Protein AF-A0A9E5THK5-F1 (afdb_monomer_lite)

Sequence (67 aa):
ALFKKYQTPIFNVVSRMVTGEDAYDLTQDVFCRIIRGIDTFRGDSKFSTWVYAIVRNVCLNQIRRSS

Structure (mmCIF, N/CA/C/O backbone):
data_AF-A0A9E5THK5-F1
#
_entry.id   AF-A0A9E5THK5-F1
#
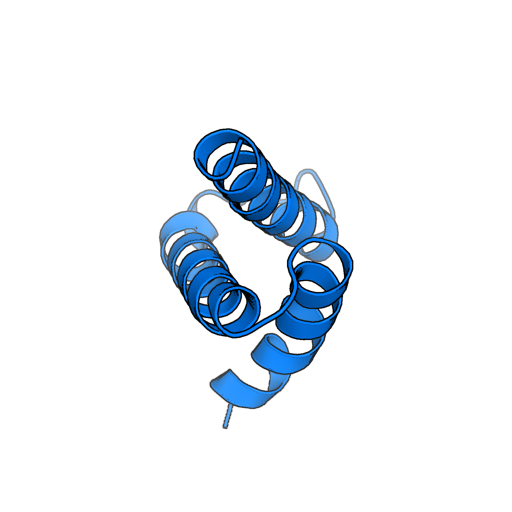loop_
_atom_site.group_PDB
_atom_site.id
_atom_site.type_symbol
_atom_site.label_atom_id
_atom_site.label_alt_id
_atom_site.label_comp_id
_atom_site.label_asym_id
_atom_site.label_entity_id
_atom_site.label_seq_id
_atom_site.pdbx_PDB_ins_code
_atom_site.Cartn_x
_atom_site.Cartn_y
_atom_site.Cartn_z
_atom_site.occupancy
_atom_site.B_iso_or_equiv
_atom_site.auth_seq_id
_atom_site.auth_comp_id
_atom_site.auth_asym_id
_atom_site.auth_atom_id
_atom_site.pdbx_PDB_model_num
ATOM 1 N N . ALA A 1 1 ? -6.490 -18.726 -1.146 1.00 55.50 1 ALA A N 1
ATOM 2 C CA . ALA A 1 1 ? -5.103 -19.134 -0.822 1.00 55.50 1 ALA A CA 1
ATOM 3 C C . ALA A 1 1 ? -4.056 -18.046 -1.122 1.00 55.50 1 ALA A C 1
ATOM 5 O O . ALA A 1 1 ? -3.165 -17.867 -0.305 1.00 55.50 1 ALA A O 1
ATOM 6 N N . LEU A 1 2 ? -4.167 -17.265 -2.210 1.00 54.88 2 LEU A N 1
ATOM 7 C CA . LEU A 1 2 ? -3.241 -16.149 -2.499 1.00 54.88 2 LEU A CA 1
ATOM 8 C C . LEU A 1 2 ? -3.572 -14.855 -1.725 1.00 54.88 2 LEU A C 1
ATOM 10 O O . LEU A 1 2 ? -2.672 -14.162 -1.260 1.00 54.88 2 LEU A O 1
ATOM 14 N N . PHE A 1 3 ? -4.872 -14.598 -1.523 1.00 52.62 3 PHE A N 1
ATOM 15 C CA . PHE A 1 3 ? -5.420 -13.418 -0.840 1.00 52.62 3 PHE A CA 1
ATOM 16 C C . PHE A 1 3 ? -4.783 -13.195 0.541 1.00 52.62 3 PHE A C 1
ATOM 18 O O . PHE A 1 3 ? -4.093 -12.206 0.750 1.00 52.62 3 PHE A O 1
ATOM 25 N N . LYS A 1 4 ? -4.859 -14.188 1.439 1.00 58.94 4 LYS A N 1
ATOM 26 C CA . LYS A 1 4 ? -4.260 -14.111 2.784 1.00 58.94 4 LYS A CA 1
ATOM 27 C C . LYS A 1 4 ? -2.738 -13.898 2.782 1.00 58.94 4 LYS A C 1
ATOM 29 O O . LYS A 1 4 ? -2.225 -13.248 3.682 1.00 58.94 4 LYS A O 1
ATOM 34 N N . LYS A 1 5 ? -2.010 -14.418 1.783 1.00 61.81 5 LYS A N 1
ATOM 35 C CA . LYS A 1 5 ? -0.535 -14.411 1.771 1.00 61.81 5 LYS A CA 1
ATOM 36 C C . LYS A 1 5 ? 0.053 -13.014 1.539 1.00 61.81 5 LYS A C 1
ATOM 38 O O . LYS A 1 5 ? 1.074 -12.684 2.132 1.00 61.81 5 LYS A O 1
ATOM 43 N N . TYR A 1 6 ? -0.596 -12.195 0.712 1.00 64.75 6 TYR A N 1
ATOM 44 C CA . TYR A 1 6 ? -0.177 -10.810 0.445 1.00 64.75 6 TYR A CA 1
ATOM 45 C C . TYR A 1 6 ? -0.947 -9.780 1.282 1.00 64.75 6 TYR A C 1
ATOM 47 O O . TYR A 1 6 ? -0.473 -8.660 1.467 1.00 64.75 6 TYR A O 1
ATOM 55 N N . GLN A 1 7 ? -2.095 -10.166 1.842 1.00 71.44 7 GLN A N 1
ATOM 56 C CA . GLN A 1 7 ? -2.876 -9.320 2.742 1.00 71.44 7 GLN A CA 1
ATOM 57 C C . GLN A 1 7 ? -2.152 -9.070 4.062 1.00 71.44 7 GLN A C 1
ATOM 59 O O . GLN A 1 7 ? -2.182 -7.946 4.539 1.00 71.44 7 GLN A O 1
ATOM 64 N N . THR A 1 8 ? -1.425 -10.047 4.615 1.00 79.19 8 THR A N 1
ATOM 65 C CA . THR A 1 8 ? -0.699 -9.853 5.883 1.00 79.19 8 THR A CA 1
ATOM 66 C C . THR A 1 8 ? 0.414 -8.794 5.799 1.00 79.19 8 THR A C 1
ATOM 68 O O . THR A 1 8 ? 0.424 -7.900 6.643 1.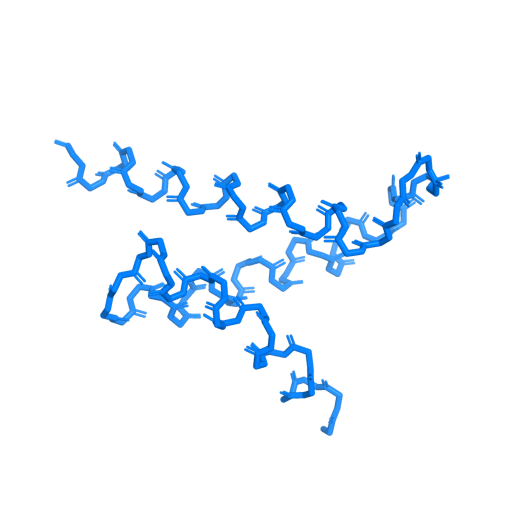00 79.19 8 THR A O 1
ATOM 71 N N . PRO A 1 9 ? 1.325 -8.802 4.803 1.00 84.19 9 PRO A N 1
ATOM 72 C CA . PRO A 1 9 ? 2.331 -7.746 4.679 1.00 84.19 9 PRO A CA 1
ATOM 73 C C . PRO A 1 9 ? 1.730 -6.355 4.461 1.00 84.19 9 PRO A C 1
ATOM 75 O O . PRO A 1 9 ? 2.195 -5.399 5.072 1.00 84.19 9 PRO A O 1
ATOM 78 N N . ILE A 1 10 ? 0.697 -6.238 3.618 1.00 87.06 10 ILE A N 1
ATOM 79 C CA . ILE A 1 10 ? 0.043 -4.951 3.341 1.00 87.06 10 ILE A CA 1
ATOM 80 C C . ILE A 1 10 ? -0.674 -4.447 4.594 1.00 87.06 10 ILE A C 1
ATOM 82 O O . ILE A 1 10 ? -0.455 -3.307 4.997 1.00 87.06 10 ILE A O 1
ATOM 86 N N . PHE A 1 11 ? -1.441 -5.315 5.255 1.00 87.56 11 PHE A N 1
ATOM 87 C CA . PHE A 1 11 ? -2.130 -4.997 6.501 1.00 87.56 11 PHE A CA 1
ATOM 88 C C . PHE A 1 11 ? -1.158 -4.525 7.582 1.00 87.56 11 PHE A C 1
ATOM 90 O O . PHE A 1 11 ? -1.421 -3.522 8.228 1.00 87.56 11 PHE A O 1
ATOM 97 N N . ASN A 1 12 ? 0.002 -5.174 7.731 1.00 89.31 12 ASN A N 1
ATOM 98 C CA . ASN A 1 12 ? 1.024 -4.769 8.701 1.00 89.31 12 ASN A CA 1
ATOM 99 C C . ASN A 1 12 ? 1.602 -3.370 8.441 1.00 89.31 12 ASN A C 1
ATOM 101 O O . ASN A 1 12 ? 2.077 -2.724 9.372 1.00 89.31 12 ASN A O 1
ATOM 105 N N . VAL A 1 13 ? 1.632 -2.912 7.186 1.00 90.06 13 VAL A N 1
ATOM 106 C CA . VAL A 1 13 ? 2.084 -1.551 6.858 1.00 90.06 13 VAL A CA 1
ATOM 107 C C . VAL A 1 13 ? 0.949 -0.554 7.072 1.00 90.06 13 VAL A C 1
ATOM 109 O O . VAL A 1 13 ? 1.176 0.500 7.661 1.00 90.06 13 VAL A O 1
ATOM 112 N N . VAL A 1 14 ? -0.269 -0.894 6.647 1.00 92.75 14 VAL A N 1
ATOM 113 C CA . VAL A 1 14 ? -1.462 -0.057 6.838 1.00 92.75 14 VAL A CA 1
ATOM 114 C C . VAL A 1 14 ? -1.740 0.167 8.327 1.00 92.75 14 VAL A C 1
ATOM 116 O O . VAL A 1 14 ? -1.917 1.310 8.739 1.00 92.75 14 VAL A O 1
ATOM 119 N N . SER A 1 15 ? -1.670 -0.883 9.148 1.00 91.31 15 SER A N 1
ATOM 120 C CA . SER A 1 15 ? -1.939 -0.834 10.593 1.00 91.31 15 SER A CA 1
ATOM 121 C C . SER A 1 15 ? -0.923 -0.017 11.397 1.00 91.31 15 SER A C 1
ATOM 123 O O . SER A 1 15 ? -1.189 0.353 12.538 1.00 91.31 15 SER A O 1
ATOM 125 N N . ARG A 1 16 ? 0.239 0.304 10.809 1.00 90.44 16 ARG A N 1
ATOM 126 C CA . ARG A 1 16 ? 1.211 1.251 11.383 1.00 90.44 16 ARG A CA 1
ATOM 127 C C . ARG A 1 16 ? 0.851 2.713 11.119 1.00 90.44 16 ARG A C 1
ATOM 129 O O . ARG A 1 16 ? 1.423 3.586 11.759 1.00 90.44 16 ARG A O 1
ATOM 136 N N . MET A 1 17 ? -0.026 2.981 10.152 1.00 90.19 17 MET A N 1
ATOM 137 C CA . MET A 1 17 ? -0.410 4.335 9.737 1.00 90.19 17 MET A CA 1
ATOM 138 C C . MET A 1 17 ? -1.833 4.697 10.157 1.00 90.19 17 MET A C 1
ATOM 140 O O . MET A 1 17 ? -2.100 5.858 10.445 1.00 90.19 17 MET A O 1
ATOM 144 N N . VAL A 1 18 ? -2.738 3.719 10.165 1.00 90.06 18 VAL A N 1
ATOM 145 C CA 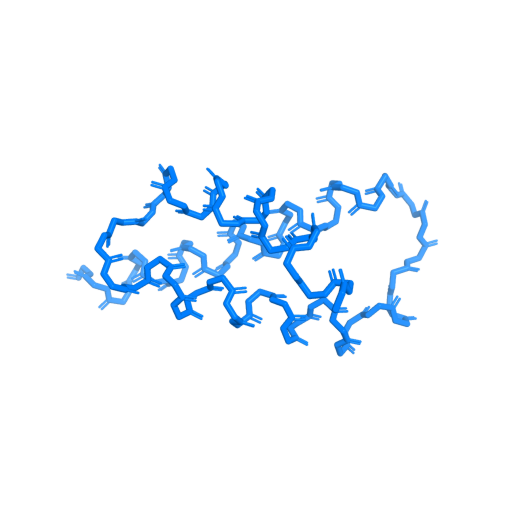. VAL A 1 18 ? -4.155 3.885 10.499 1.00 90.06 18 VAL A CA 1
ATOM 146 C C . VAL A 1 18 ? -4.556 2.749 11.436 1.00 90.06 18 VAL A C 1
ATOM 148 O O . VAL A 1 18 ? -4.179 1.601 11.209 1.00 90.06 18 VAL A O 1
ATOM 151 N N . THR A 1 19 ? -5.282 3.064 12.507 1.00 85.19 19 THR A N 1
ATOM 152 C CA . THR A 1 19 ? -5.715 2.098 13.527 1.00 85.19 19 THR A CA 1
ATOM 153 C C . THR A 1 19 ? -7.214 1.810 13.416 1.00 85.19 19 THR A C 1
ATOM 155 O O . THR A 1 19 ? -7.952 2.544 12.766 1.00 85.19 19 THR A O 1
ATOM 158 N N . GLY A 1 20 ? -7.673 0.732 14.058 1.00 82.69 20 GLY A N 1
ATOM 159 C CA . GLY A 1 20 ? -9.097 0.383 14.111 1.00 82.69 20 GLY A CA 1
ATOM 160 C C . GLY A 1 20 ? -9.616 -0.325 12.857 1.00 82.69 20 GLY A C 1
ATOM 161 O O . GLY A 1 20 ? -8.853 -0.957 12.124 1.00 82.69 20 GLY A O 1
ATOM 162 N N . GLU A 1 21 ? -10.931 -0.254 12.646 1.00 81.56 21 GLU A N 1
ATOM 163 C CA . GLU A 1 21 ? -11.624 -0.927 11.536 1.00 81.56 21 GLU A CA 1
ATOM 164 C C . GLU A 1 21 ? -11.178 -0.401 10.162 1.00 81.56 21 GLU A C 1
ATOM 166 O O . GLU A 1 21 ? -10.986 -1.195 9.239 1.00 81.56 21 GLU A O 1
ATOM 171 N N . ASP A 1 22 ? -10.852 0.892 10.067 1.00 86.56 22 ASP A N 1
ATOM 172 C CA . ASP A 1 22 ? -10.337 1.540 8.854 1.00 86.56 22 ASP A CA 1
ATOM 173 C C . ASP A 1 22 ? -9.108 0.826 8.269 1.00 86.56 22 ASP A C 1
ATOM 175 O O . ASP A 1 22 ? -8.920 0.784 7.054 1.00 86.56 22 ASP A O 1
ATOM 179 N N . ALA A 1 23 ? -8.257 0.222 9.106 1.00 90.00 23 ALA A N 1
ATOM 180 C CA . ALA A 1 23 ? -7.066 -0.478 8.628 1.00 90.00 23 ALA A CA 1
ATOM 181 C C . ALA A 1 23 ? -7.412 -1.676 7.725 1.00 90.00 23 ALA A C 1
ATOM 183 O O . ALA A 1 23 ? -6.686 -1.967 6.765 1.00 90.00 23 ALA A O 1
ATOM 184 N N . TYR A 1 24 ? -8.517 -2.373 8.007 1.00 88.88 24 TYR A N 1
ATOM 185 C CA . TYR A 1 24 ? -8.979 -3.487 7.181 1.00 88.88 24 TYR A CA 1
ATOM 186 C C . TYR A 1 24 ? -9.520 -2.994 5.841 1.00 88.88 24 TYR A C 1
ATOM 188 O O . TYR A 1 24 ? -9.120 -3.525 4.800 1.00 88.88 24 TYR A O 1
ATOM 196 N N . ASP A 1 25 ? -10.344 -1.950 5.853 1.00 90.69 25 ASP A N 1
ATOM 197 C CA . ASP A 1 25 ? -10.939 -1.379 4.642 1.00 90.69 25 ASP A CA 1
ATOM 198 C C . ASP A 1 25 ? -9.878 -0.776 3.717 1.00 90.69 25 ASP A C 1
ATOM 200 O O . ASP A 1 25 ? -9.840 -1.066 2.517 1.00 90.69 25 ASP A O 1
ATOM 204 N N . LEU A 1 26 ? -8.923 -0.027 4.272 1.00 93.94 26 LEU A N 1
ATOM 205 C CA . LEU A 1 26 ? -7.810 0.529 3.501 1.00 93.94 26 LEU A CA 1
ATOM 206 C C . LEU A 1 26 ? -6.902 -0.564 2.931 1.00 93.94 26 LEU A C 1
ATOM 208 O O . LEU A 1 26 ? -6.410 -0.434 1.810 1.00 93.94 26 LEU A O 1
ATOM 212 N N . THR A 1 27 ? -6.698 -1.665 3.660 1.00 92.56 27 THR A N 1
ATOM 213 C CA . THR A 1 27 ? -5.950 -2.820 3.141 1.00 92.56 27 THR A CA 1
ATOM 214 C C . THR A 1 27 ? -6.634 -3.411 1.909 1.00 92.56 27 THR A C 1
ATOM 216 O O . THR A 1 27 ? -5.950 -3.769 0.945 1.00 92.56 27 THR A O 1
ATOM 219 N N . GLN A 1 28 ? -7.968 -3.494 1.907 1.00 90.12 28 GLN A N 1
ATOM 220 C CA . GLN A 1 28 ? -8.722 -3.951 0.740 1.00 90.12 28 GLN A CA 1
ATOM 221 C C . GLN A 1 28 ? -8.637 -2.957 -0.427 1.00 90.12 28 GLN A C 1
ATOM 223 O O . GLN A 1 28 ? -8.404 -3.383 -1.561 1.00 90.12 28 GLN A O 1
ATOM 228 N N . ASP A 1 29 ? -8.750 -1.648 -0.171 1.00 93.19 29 ASP A N 1
ATOM 229 C CA . ASP A 1 29 ? -8.615 -0.619 -1.215 1.00 93.19 29 ASP A CA 1
ATOM 230 C C . ASP A 1 29 ? -7.223 -0.655 -1.867 1.00 93.19 29 ASP A C 1
ATOM 232 O O . ASP A 1 29 ? -7.099 -0.683 -3.095 1.00 93.19 29 ASP A O 1
ATOM 236 N N . VAL A 1 30 ? -6.159 -0.760 -1.062 1.00 94.56 30 VAL A N 1
ATOM 237 C CA . VAL A 1 30 ? -4.788 -0.940 -1.565 1.00 94.56 30 VAL A CA 1
ATOM 238 C C . VAL A 1 30 ? -4.706 -2.147 -2.495 1.00 94.56 30 VAL A C 1
ATOM 240 O O . VAL A 1 30 ? -4.125 -2.056 -3.576 1.00 94.56 30 VAL A O 1
ATOM 243 N N . PHE A 1 31 ? -5.305 -3.269 -2.106 1.00 90.94 31 PHE A N 1
ATOM 244 C CA . PHE A 1 31 ? -5.304 -4.481 -2.916 1.00 90.94 31 PHE A CA 1
ATOM 245 C C . PHE A 1 31 ? -5.995 -4.289 -4.265 1.00 90.94 31 PHE A C 1
ATOM 247 O O . PHE A 1 31 ? -5.449 -4.663 -5.304 1.00 90.94 31 PHE A O 1
ATOM 254 N N . CYS A 1 32 ? -7.172 -3.665 -4.260 1.00 92.31 32 CYS A N 1
ATOM 255 C CA . CYS A 1 32 ? -7.904 -3.336 -5.477 1.00 92.31 32 CYS A CA 1
ATOM 256 C C . CYS A 1 32 ? -7.074 -2.436 -6.401 1.00 92.31 32 CYS A C 1
ATOM 258 O O . CYS A 1 32 ? -7.038 -2.662 -7.610 1.00 92.31 32 CYS A O 1
ATOM 260 N N . ARG A 1 33 ? -6.370 -1.445 -5.844 1.00 94.31 33 ARG A N 1
ATOM 261 C CA . ARG A 1 33 ? -5.482 -0.555 -6.609 1.00 94.31 33 ARG A CA 1
ATOM 262 C C . ARG A 1 33 ? -4.274 -1.284 -7.182 1.00 94.31 33 ARG A C 1
ATOM 264 O O . ARG A 1 33 ? -3.904 -1.009 -8.317 1.00 94.31 33 ARG A O 1
ATOM 271 N N . ILE A 1 34 ? -3.696 -2.227 -6.440 1.00 92.69 34 ILE A N 1
ATOM 272 C CA . ILE A 1 34 ? -2.604 -3.075 -6.932 1.00 92.69 34 ILE A CA 1
ATOM 273 C C . ILE A 1 34 ? -3.081 -3.905 -8.122 1.00 92.69 34 ILE A C 1
ATOM 275 O O . ILE A 1 34 ? -2.443 -3.866 -9.165 1.00 92.69 34 ILE A O 1
ATOM 279 N N . ILE A 1 35 ? -4.212 -4.607 -7.997 1.00 91.88 35 ILE A N 1
ATOM 280 C CA . ILE A 1 35 ? -4.740 -5.465 -9.071 1.00 91.88 35 ILE A CA 1
ATOM 281 C C . ILE A 1 35 ? -5.089 -4.636 -10.310 1.00 91.88 35 ILE A C 1
ATOM 283 O O . ILE A 1 35 ? -4.736 -5.018 -11.417 1.00 91.88 35 ILE A O 1
ATOM 287 N N . ARG A 1 36 ? -5.745 -3.483 -10.136 1.00 94.00 36 ARG A N 1
ATOM 288 C CA . ARG A 1 36 ? -6.115 -2.595 -11.254 1.00 94.00 36 ARG A CA 1
ATOM 289 C C . ARG A 1 36 ? -4.919 -1.876 -11.877 1.00 94.00 36 ARG A C 1
ATOM 291 O O . ARG A 1 36 ? -4.999 -1.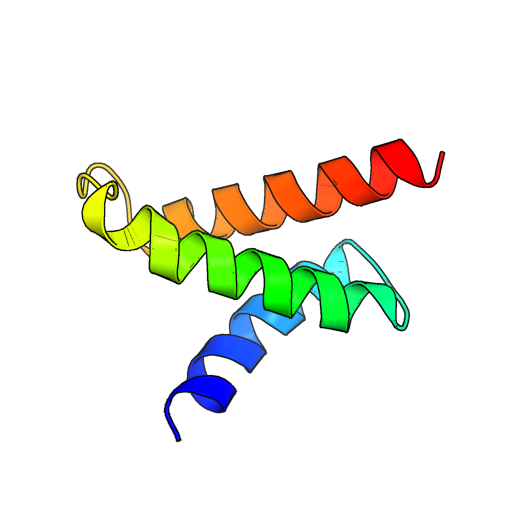451 -13.022 1.00 94.00 36 ARG A O 1
ATOM 298 N N . GLY A 1 37 ? -3.851 -1.678 -11.109 1.00 93.62 37 GLY A N 1
ATOM 299 C CA . GLY A 1 37 ? -2.670 -0.926 -11.519 1.00 93.62 37 GLY A CA 1
ATOM 300 C C . GLY A 1 37 ? -1.490 -1.792 -11.946 1.00 93.62 37 GLY A C 1
ATOM 301 O O . GLY A 1 37 ? -0.486 -1.230 -12.375 1.00 93.62 37 GLY A O 1
ATOM 302 N N . ILE A 1 38 ? -1.561 -3.120 -11.823 1.00 93.50 38 ILE A N 1
ATOM 303 C CA . ILE A 1 38 ? -0.404 -3.999 -12.043 1.00 93.50 38 ILE A CA 1
ATOM 304 C C . ILE A 1 38 ? 0.161 -3.872 -13.461 1.00 93.50 38 ILE A C 1
ATOM 306 O O . ILE A 1 38 ? 1.374 -3.802 -13.622 1.00 93.50 38 ILE A O 1
ATOM 310 N N . ASP A 1 39 ? -0.702 -3.708 -14.462 1.00 94.19 39 ASP A N 1
ATOM 311 C CA . ASP A 1 39 ? -0.305 -3.531 -15.865 1.00 94.19 39 ASP A CA 1
ATOM 312 C C . ASP A 1 39 ? 0.385 -2.178 -16.119 1.00 94.19 39 ASP A C 1
ATOM 314 O O . ASP A 1 39 ? 1.031 -1.973 -17.143 1.00 94.19 39 ASP A O 1
ATOM 318 N N . THR A 1 40 ? 0.275 -1.239 -15.173 1.00 92.69 40 THR A N 1
ATOM 319 C CA . THR A 1 40 ? 0.946 0.070 -15.231 1.00 92.69 40 THR A CA 1
ATOM 320 C C . THR A 1 40 ? 2.322 0.062 -14.566 1.00 92.69 40 THR A C 1
ATOM 322 O O . THR A 1 40 ? 3.061 1.047 -14.659 1.00 92.69 40 THR A O 1
ATOM 325 N N . PHE A 1 41 ? 2.689 -1.027 -13.884 1.00 94.06 41 PHE A N 1
ATOM 326 C CA . PHE A 1 41 ? 3.985 -1.153 -13.237 1.00 94.06 41 PHE A CA 1
ATOM 327 C C . PHE A 1 41 ? 5.087 -1.364 -14.283 1.00 94.06 41 PHE A C 1
ATOM 329 O O . PHE A 1 41 ? 5.208 -2.422 -14.890 1.00 94.06 41 PHE A O 1
ATOM 336 N N . ARG A 1 42 ? 5.923 -0.337 -14.469 1.00 92.31 42 ARG A N 1
ATOM 337 C CA . ARG A 1 42 ? 6.968 -0.296 -15.508 1.00 92.31 42 ARG A CA 1
ATOM 338 C C . ARG A 1 42 ? 8.253 -1.054 -15.166 1.00 92.31 42 ARG A C 1
ATOM 340 O O . ARG A 1 42 ? 9.105 -1.213 -16.027 1.00 92.31 42 ARG A O 1
ATOM 347 N N . GLY A 1 43 ? 8.417 -1.499 -13.919 1.00 92.75 43 GLY A N 1
ATOM 348 C CA . GLY A 1 43 ? 9.641 -2.175 -13.474 1.00 92.75 43 GLY A CA 1
ATOM 349 C C . GLY A 1 43 ? 10.811 -1.248 -13.113 1.00 92.75 43 GLY A C 1
ATOM 350 O O . GLY A 1 43 ? 11.862 -1.745 -12.727 1.00 92.75 43 GLY A O 1
ATOM 351 N N . ASP A 1 44 ? 10.625 0.077 -13.139 1.00 94.00 44 ASP A N 1
ATOM 352 C CA . ASP A 1 44 ? 11.666 1.071 -12.794 1.00 94.00 44 ASP A CA 1
ATOM 353 C C . ASP A 1 44 ? 12.085 1.047 -11.306 1.00 94.00 44 ASP A C 1
ATOM 355 O O . ASP A 1 44 ? 13.031 1.709 -10.884 1.00 94.00 44 ASP A O 1
ATOM 359 N N . SER A 1 45 ? 11.359 0.302 -10.471 1.00 94.31 45 SER A N 1
ATOM 360 C CA . SER A 1 45 ? 11.652 0.103 -9.051 1.00 94.31 45 SER A CA 1
ATOM 361 C C . SER A 1 45 ? 11.273 -1.315 -8.628 1.00 94.31 45 SER A C 1
ATOM 363 O O . SER A 1 45 ? 10.641 -2.051 -9.382 1.00 94.31 45 SER A O 1
ATOM 365 N N . LYS A 1 46 ? 11.625 -1.725 -7.403 1.00 93.81 46 LYS A N 1
ATOM 366 C CA . LYS A 1 46 ? 11.136 -3.000 -6.857 1.00 93.81 46 LYS A CA 1
ATOM 367 C C . LYS A 1 46 ? 9.611 -2.959 -6.742 1.00 93.81 46 LYS A C 1
ATOM 369 O O . LYS A 1 46 ? 9.055 -1.967 -6.272 1.00 93.81 46 LYS A O 1
ATOM 374 N N . PHE A 1 47 ? 8.941 -4.070 -7.045 1.00 90.25 47 PHE A N 1
ATOM 375 C CA . PHE A 1 47 ? 7.486 -4.193 -6.880 1.00 90.25 47 PHE A CA 1
ATOM 376 C C . PHE A 1 47 ? 7.018 -3.802 -5.466 1.00 90.25 47 PHE A C 1
ATOM 378 O O . PHE A 1 47 ? 6.032 -3.090 -5.303 1.00 90.25 47 PHE A O 1
ATOM 385 N N . SER A 1 48 ? 7.784 -4.173 -4.435 1.00 89.50 48 SER A N 1
ATOM 386 C CA . SER A 1 48 ? 7.519 -3.783 -3.045 1.00 89.50 48 SER A CA 1
ATOM 387 C C . SER A 1 48 ? 7.527 -2.267 -2.824 1.00 89.50 48 SER A C 1
ATOM 389 O O . SER A 1 48 ? 6.745 -1.762 -2.025 1.00 89.50 48 SER A O 1
ATOM 391 N N . THR A 1 49 ? 8.396 -1.535 -3.525 1.00 92.25 49 THR A N 1
ATOM 392 C CA . THR A 1 49 ? 8.483 -0.070 -3.447 1.00 92.25 49 THR A CA 1
ATOM 393 C C . THR A 1 49 ? 7.261 0.577 -4.088 1.00 92.25 49 THR A C 1
ATOM 395 O O . THR A 1 49 ? 6.675 1.489 -3.509 1.00 92.25 49 THR A O 1
ATOM 398 N N . TRP A 1 50 ? 6.830 0.066 -5.241 1.00 94.56 50 TRP A N 1
ATOM 399 C CA . TRP A 1 50 ? 5.611 0.523 -5.904 1.00 94.56 50 TRP A CA 1
ATOM 400 C C . TRP A 1 50 ? 4.358 0.260 -5.052 1.00 94.56 50 TRP A C 1
ATOM 402 O O . TRP A 1 50 ? 3.563 1.171 -4.824 1.00 94.56 50 TRP A O 1
ATOM 412 N N . VAL A 1 51 ? 4.234 -0.941 -4.473 1.00 92.69 51 VAL A N 1
ATOM 413 C CA . VAL A 1 51 ? 3.161 -1.276 -3.519 1.00 92.69 51 VAL A CA 1
ATOM 414 C C . VAL A 1 51 ? 3.177 -0.341 -2.307 1.00 92.69 51 VAL A C 1
ATOM 416 O O . VAL A 1 51 ? 2.128 0.157 -1.899 1.00 92.69 51 VAL A O 1
ATOM 419 N N . TYR A 1 52 ? 4.356 -0.055 -1.748 1.00 92.19 52 TYR A N 1
ATOM 420 C CA . TYR A 1 52 ? 4.486 0.858 -0.612 1.00 92.19 52 TYR A CA 1
ATOM 421 C C . TYR A 1 52 ? 4.005 2.278 -0.944 1.00 92.19 52 TYR A C 1
ATOM 423 O O . TYR A 1 52 ? 3.353 2.913 -0.116 1.00 92.19 52 TYR A O 1
ATOM 431 N N . ALA A 1 53 ? 4.260 2.770 -2.162 1.00 94.12 53 ALA A N 1
ATOM 432 C CA . ALA A 1 53 ? 3.750 4.066 -2.606 1.00 94.12 53 ALA A CA 1
ATOM 433 C C . ALA A 1 53 ? 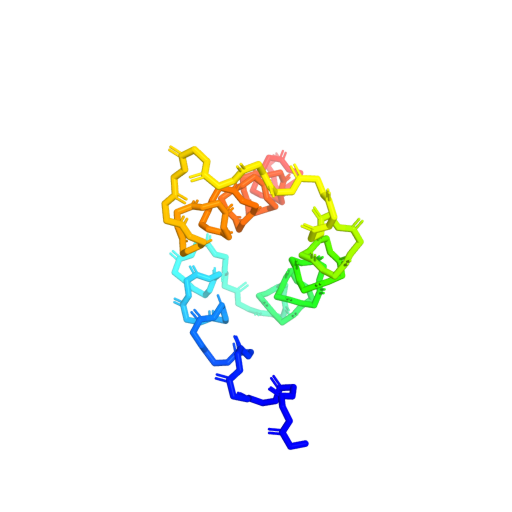2.211 4.099 -2.643 1.00 94.12 53 ALA A C 1
ATOM 435 O O . ALA A 1 53 ? 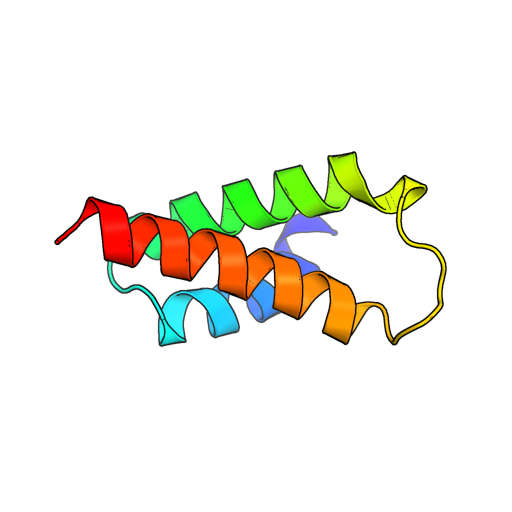1.609 5.078 -2.197 1.00 94.12 53 ALA A O 1
ATOM 436 N N . ILE A 1 54 ? 1.567 3.019 -3.103 1.00 95.25 54 ILE A N 1
ATOM 437 C CA . ILE A 1 54 ? 0.101 2.888 -3.089 1.00 95.25 54 ILE A CA 1
ATOM 438 C C . ILE A 1 54 ? -0.423 2.909 -1.651 1.00 95.25 54 ILE A C 1
ATOM 440 O O . ILE A 1 54 ? -1.304 3.714 -1.349 1.00 95.25 54 ILE A O 1
ATOM 444 N N . VAL A 1 55 ? 0.146 2.082 -0.764 1.00 95.06 55 VAL A N 1
ATOM 445 C CA . VAL A 1 55 ? -0.226 2.034 0.663 1.00 95.06 55 VAL A CA 1
ATOM 446 C C . VAL A 1 55 ? -0.134 3.419 1.289 1.00 95.06 55 VAL A C 1
ATOM 448 O O . VAL A 1 55 ? -1.104 3.911 1.862 1.00 95.06 55 VAL A O 1
ATOM 451 N N . ARG A 1 56 ? 1.013 4.084 1.122 1.00 94.81 56 ARG A N 1
ATOM 452 C CA . ARG A 1 56 ? 1.257 5.413 1.680 1.00 94.81 56 ARG A CA 1
ATOM 453 C C . ARG A 1 56 ? 0.221 6.426 1.194 1.00 94.81 56 ARG A C 1
ATOM 455 O O . ARG A 1 56 ? -0.299 7.187 2.003 1.00 94.81 56 ARG A O 1
ATOM 462 N N . ASN A 1 57 ? -0.095 6.432 -0.100 1.00 95.44 57 ASN A N 1
ATOM 463 C CA . ASN A 1 57 ? -1.071 7.362 -0.668 1.00 95.44 57 ASN A CA 1
ATOM 464 C C . ASN A 1 57 ? -2.491 7.112 -0.143 1.00 95.44 57 ASN A C 1
ATOM 466 O O . ASN A 1 57 ? -3.218 8.067 0.124 1.00 95.44 57 ASN A O 1
ATOM 470 N N . VAL A 1 58 ? -2.888 5.849 0.015 1.00 94.88 58 VAL A N 1
ATOM 471 C CA . VAL A 1 58 ? -4.199 5.478 0.568 1.00 94.88 58 VAL A CA 1
ATOM 472 C C . VAL A 1 58 ? -4.308 5.913 2.031 1.00 94.88 58 VAL A C 1
ATOM 474 O O . VAL A 1 58 ? -5.233 6.647 2.376 1.00 94.88 58 VAL A O 1
ATOM 477 N N . CYS A 1 59 ? -3.326 5.563 2.865 1.00 94.25 59 CYS A N 1
ATOM 478 C CA . CYS A 1 59 ? -3.331 5.921 4.284 1.00 94.25 59 CYS A CA 1
ATOM 479 C C . CYS A 1 59 ? -3.290 7.440 4.505 1.00 94.25 59 CYS A C 1
ATOM 481 O O . CYS A 1 59 ? -4.074 7.963 5.289 1.00 94.25 59 CYS A O 1
ATOM 483 N N . LEU A 1 60 ? -2.423 8.175 3.795 1.00 94.00 60 LEU A N 1
ATOM 484 C CA . LEU A 1 60 ? -2.348 9.637 3.931 1.00 94.00 60 LEU A CA 1
ATOM 485 C C . LEU A 1 60 ? -3.650 10.329 3.514 1.00 94.00 60 LEU A C 1
ATOM 487 O O . LEU A 1 60 ? -4.045 11.315 4.133 1.00 94.00 60 LEU A O 1
ATOM 491 N N . ASN A 1 61 ? -4.333 9.811 2.489 1.00 94.00 61 ASN A N 1
ATOM 492 C CA . ASN A 1 61 ? -5.638 10.330 2.095 1.00 94.00 61 ASN A CA 1
ATOM 493 C C . ASN A 1 61 ? -6.698 10.109 3.177 1.00 94.00 61 ASN A C 1
ATOM 495 O O . ASN A 1 61 ? -7.509 11.011 3.378 1.00 94.00 61 ASN A O 1
ATOM 499 N N . GLN A 1 62 ? -6.689 8.963 3.868 1.00 93.00 62 GLN A N 1
ATOM 500 C CA . GLN A 1 62 ? -7.598 8.730 4.994 1.00 93.00 62 GLN A CA 1
ATOM 501 C C . GLN A 1 62 ? -7.300 9.688 6.144 1.00 93.00 62 GLN A C 1
ATOM 503 O O . GLN A 1 62 ? -8.193 10.398 6.586 1.00 93.00 62 GLN A O 1
ATOM 508 N N . ILE A 1 63 ? -6.035 9.788 6.560 1.00 90.56 63 ILE A N 1
ATOM 509 C CA . ILE A 1 63 ? -5.617 10.685 7.650 1.00 90.56 63 ILE A CA 1
ATOM 510 C C . ILE A 1 63 ? -6.060 12.130 7.372 1.00 90.56 63 ILE A C 1
ATOM 512 O O . ILE A 1 63 ? -6.564 12.804 8.266 1.00 90.56 63 ILE A O 1
ATOM 516 N N . ARG A 1 64 ? -5.945 12.588 6.118 1.00 91.19 64 ARG A N 1
ATOM 517 C CA . ARG A 1 64 ? -6.398 13.924 5.701 1.00 91.19 64 ARG A CA 1
ATOM 518 C C . ARG A 1 64 ? -7.921 14.098 5.722 1.00 91.19 64 ARG A C 1
ATOM 520 O O . ARG A 1 64 ? -8.377 15.221 5.865 1.00 91.19 64 ARG A O 1
ATOM 527 N N . ARG A 1 65 ? -8.700 13.034 5.502 1.00 88.44 65 ARG A N 1
ATOM 528 C CA . ARG A 1 65 ? -10.175 13.071 5.546 1.00 88.44 65 ARG A CA 1
ATOM 529 C C . ARG A 1 65 ? -10.721 13.017 6.970 1.00 88.44 65 ARG A C 1
ATOM 531 O O . ARG A 1 65 ? -11.812 13.520 7.200 1.00 88.44 65 ARG A O 1
ATOM 538 N N . SER A 1 66 ? -9.980 12.394 7.882 1.00 80.94 66 SER A N 1
ATOM 539 C CA . SER A 1 66 ? -10.335 12.262 9.298 1.00 80.94 66 SER A CA 1
ATOM 540 C C . SER A 1 66 ? -9.844 13.432 10.168 1.00 80.94 66 SER A C 1
ATOM 542 O O . SER A 1 66 ? -10.006 13.374 11.384 1.00 80.94 66 SER A O 1
ATOM 544 N N . SER A 1 67 ? -9.225 14.455 9.561 1.00 67.12 67 SER A N 1
ATOM 545 C CA . SER A 1 67 ? -8.818 15.725 10.191 1.00 67.12 67 SER A CA 1
ATOM 546 C C . SER A 1 67 ? -9.792 16.835 9.816 1.00 67.12 67 SER A C 1
ATOM 548 O O . SER A 1 67 ? -10.088 17.669 10.695 1.00 67.12 67 SER A O 1
#

Foldseek 3Di:
DVCVVVLVVLLVLLCVLDPDPVSNVLSVVLVVCCVVCVVVDPVPDPPVVVSVVSSVVSSVVVVVVVD

Radius of gyration: 11.88 Å; chains: 1; bounding box: 23×35×30 Å

pLDDT: mean 87.58, std 10.65, range [52.62, 95.44]

Secondary structure (DSSP, 8-state):
-HHHHHHHHHHHHHTTTS-STHHHHHHHHHHHHHHHHGGG--SSS-HHHHHHHHHHHHHHHHHHH--